Protein AF-A0A3C0AZZ7-F1 (afdb_monomer_lite)

Sequence (144 aa):
ERLFKKKNLNEVTKEEMESNIAALEKIYAQAKELERKNQLLRAKYDNDEKYARLHKRLMEKDPLTDSESKLFEALQGLKAAVDLQILQNSKMLENESFIERMIMRLVIDQFKNKQQIPLDAATSKRINGLIVKEYMNEFYGRVA

Foldseek 3Di:
DPDPPDPDPPPCPPVNVVVVVVVVVVVVVVVVVVVVVLVVLCVLVVNPVLLSVLLCVCCPPPHLDPDSVLSSQLSVQLVVVVVVVCVVPVCCLVPLVSLLVVSLVSSCCSNCVPSVRDDDPVNSNVSSVSSSVSSNCVVVVHDD

Radius of gyration: 22.13 Å; chains: 1; bounding box: 51×52×55 Å

pLDDT: mean 88.74, std 13.42, range [43.44, 97.81]

Structure (mmCIF, N/CA/C/O backbone):
data_AF-A0A3C0AZZ7-F1
#
_entry.id   AF-A0A3C0AZZ7-F1
#
loop_
_atom_site.group_PDB
_atom_site.id
_atom_site.type_symbol
_atom_site.label_atom_id
_atom_site.label_alt_id
_atom_site.label_comp_id
_atom_site.label_asym_id
_atom_site.label_entity_id
_atom_site.label_seq_id
_atom_site.pdbx_PDB_ins_code
_atom_site.Cartn_x
_atom_site.Cartn_y
_atom_site.Cartn_z
_atom_site.occupancy
_atom_site.B_iso_or_equiv
_atom_site.auth_seq_id
_atom_site.auth_comp_id
_atom_site.auth_asym_id
_atom_site.auth_atom_id
_atom_site.pdbx_PDB_model_num
ATOM 1 N N . GLU A 1 1 ? -13.104 42.281 29.692 1.00 43.69 1 GLU A N 1
ATOM 2 C CA . GLU A 1 1 ? -12.636 40.883 29.839 1.00 43.69 1 GLU A CA 1
ATOM 3 C C . GLU A 1 1 ? -13.656 40.032 30.611 1.00 43.69 1 GLU A C 1
ATOM 5 O O . GLU A 1 1 ? -13.556 39.874 31.820 1.00 43.69 1 GLU A O 1
ATOM 10 N N . ARG A 1 2 ? -14.704 39.534 29.934 1.00 47.62 2 ARG A N 1
ATOM 11 C CA . ARG A 1 2 ? -15.864 38.857 30.560 1.00 47.62 2 ARG A CA 1
ATOM 12 C C . ARG A 1 2 ? -16.269 37.562 29.833 1.00 47.62 2 ARG A C 1
ATOM 14 O O . ARG A 1 2 ? -17.449 37.305 29.647 1.00 47.62 2 ARG A O 1
ATOM 21 N N . LEU A 1 3 ? -15.297 36.753 29.403 1.00 43.44 3 LEU A N 1
ATOM 22 C CA . LEU A 1 3 ? -15.579 35.555 28.589 1.00 43.44 3 LEU A CA 1
ATOM 23 C C . LEU A 1 3 ? -14.955 34.233 29.072 1.00 43.44 3 LEU A C 1
ATOM 25 O O . LEU A 1 3 ? -15.226 33.210 28.463 1.00 43.44 3 LEU A O 1
ATOM 29 N N . PHE A 1 4 ? -14.204 34.197 30.184 1.00 49.47 4 PHE A N 1
ATOM 30 C CA . PHE A 1 4 ? -13.476 32.970 30.581 1.00 49.47 4 PHE A CA 1
ATOM 31 C C . PHE A 1 4 ? -13.538 32.571 32.069 1.00 49.47 4 PHE A C 1
ATOM 33 O O . PHE A 1 4 ? -12.717 31.789 32.533 1.00 49.47 4 PHE A O 1
ATOM 40 N N . LYS A 1 5 ? -14.522 33.040 32.847 1.00 48.12 5 LYS A N 1
ATOM 41 C CA . LYS A 1 5 ? -14.702 32.616 34.254 1.00 48.12 5 LYS A CA 1
ATOM 42 C C . LYS A 1 5 ? -16.148 32.213 34.545 1.00 48.12 5 LYS A C 1
ATOM 44 O O . LYS A 1 5 ? -16.862 32.999 35.154 1.00 48.12 5 LYS A O 1
ATOM 49 N N . LYS A 1 6 ? -16.584 31.034 34.079 1.00 47.78 6 LYS A N 1
ATOM 50 C CA . LYS A 1 6 ? -17.688 30.216 34.655 1.00 47.78 6 LYS A CA 1
ATOM 51 C C . LYS A 1 6 ? -18.094 29.065 33.719 1.00 47.78 6 LYS A C 1
ATOM 53 O O . LYS A 1 6 ? -19.203 29.016 33.209 1.00 47.78 6 LYS A O 1
ATOM 58 N N . LYS A 1 7 ? -17.204 28.099 33.523 1.00 47.00 7 LYS A N 1
ATOM 59 C CA . LYS A 1 7 ? -17.636 26.710 33.317 1.00 47.00 7 LYS A CA 1
ATOM 60 C C . LYS A 1 7 ? -16.837 25.857 34.287 1.00 47.00 7 LYS A C 1
ATOM 62 O O . LYS A 1 7 ? -15.830 25.258 33.938 1.00 47.00 7 LYS A O 1
ATOM 67 N N . ASN A 1 8 ? -17.238 25.946 35.556 1.00 47.16 8 ASN A N 1
ATOM 68 C CA . ASN A 1 8 ? -16.824 24.979 36.561 1.00 47.16 8 ASN A CA 1
ATOM 69 C C . ASN A 1 8 ? -17.356 23.617 36.110 1.00 47.16 8 ASN A C 1
ATOM 71 O O . ASN A 1 8 ? -18.502 23.525 35.681 1.00 47.16 8 ASN A O 1
ATOM 75 N N . LEU A 1 9 ? -16.535 22.584 36.248 1.00 50.22 9 LEU A N 1
ATOM 76 C CA . LEU A 1 9 ? -16.815 21.168 35.980 1.00 50.22 9 LEU A CA 1
ATOM 77 C C . LEU A 1 9 ? -17.977 20.569 36.820 1.00 50.22 9 LEU A C 1
ATOM 79 O O . LEU A 1 9 ? -18.071 19.357 36.949 1.00 50.22 9 LEU A O 1
ATOM 83 N N . ASN A 1 10 ? -18.855 21.400 37.395 1.00 50.34 10 ASN A N 1
ATOM 84 C CA . ASN A 1 10 ? -19.863 21.030 38.394 1.00 50.34 10 ASN A CA 1
ATOM 85 C C . ASN A 1 10 ? -21.313 21.068 37.883 1.00 50.34 10 ASN A C 1
ATOM 87 O O . ASN A 1 10 ? -22.225 20.823 38.663 1.00 50.34 10 ASN A O 1
ATOM 91 N N . GLU A 1 11 ? -21.547 21.367 36.607 1.00 54.75 11 GLU A N 1
ATOM 92 C CA . GLU A 1 11 ? -22.881 21.290 35.991 1.00 54.75 11 GLU A CA 1
ATOM 93 C C . GLU A 1 11 ? -22.800 20.420 34.738 1.00 54.75 11 GLU A C 1
ATOM 95 O O . GLU A 1 11 ? -22.996 20.886 33.623 1.00 54.75 11 GLU A O 1
ATOM 100 N N . VAL A 1 12 ? -22.416 19.159 34.929 1.00 57.06 12 VAL A N 1
ATOM 101 C CA . VAL A 1 12 ? -22.868 18.093 34.035 1.00 57.06 12 VAL A CA 1
ATOM 102 C C . VAL A 1 12 ? -24.069 17.500 34.752 1.00 57.06 12 VAL A C 1
ATOM 104 O O . VAL A 1 12 ? -23.905 16.940 35.841 1.00 57.06 12 VAL A O 1
ATOM 107 N N . THR A 1 13 ? -25.278 17.694 34.226 1.00 71.19 13 THR A N 1
ATOM 108 C CA . THR A 1 13 ? -26.465 17.089 34.849 1.00 71.19 13 THR A CA 1
ATOM 109 C C . THR A 1 13 ? -26.351 15.563 34.800 1.00 71.19 13 THR A C 1
ATOM 111 O O . THR A 1 13 ? -25.555 15.008 34.038 1.00 71.19 13 THR A O 1
ATOM 114 N N . LYS A 1 14 ? -27.124 14.843 35.618 1.00 71.62 14 LYS A N 1
ATOM 115 C CA . LYS A 1 14 ? -27.114 13.372 35.597 1.00 71.62 14 LYS A CA 1
ATOM 116 C C . LYS A 1 14 ? -27.410 12.840 34.186 1.00 71.62 14 LYS A C 1
ATOM 118 O O . LYS A 1 14 ? -26.764 11.902 33.736 1.00 71.62 14 LYS A O 1
ATOM 123 N N . GLU A 1 15 ? -28.307 13.509 33.473 1.00 77.44 15 GLU A N 1
ATOM 124 C CA . GLU A 1 15 ? -28.696 13.203 32.098 1.00 77.44 15 GLU A CA 1
ATOM 125 C C . GLU A 1 15 ? -27.557 13.486 31.103 1.00 77.44 15 GLU A C 1
ATOM 127 O O . GLU A 1 15 ? -27.302 12.684 30.205 1.00 77.44 15 GLU A O 1
ATOM 132 N N . GLU A 1 16 ? -26.823 14.593 31.268 1.00 75.19 16 GLU A N 1
ATOM 133 C CA . GLU A 1 16 ? -25.629 14.879 30.461 1.00 75.19 16 GLU A CA 1
ATOM 134 C C . GLU A 1 16 ? -24.495 13.884 30.749 1.00 75.19 16 GLU A C 1
ATOM 136 O O . GLU A 1 16 ? -23.777 13.490 29.832 1.00 75.19 16 GLU A O 1
ATOM 141 N N . MET A 1 17 ? -24.346 13.429 31.996 1.00 77.19 17 MET A N 1
ATOM 142 C CA . MET A 1 17 ? -23.366 12.410 32.382 1.00 77.19 17 MET A CA 1
ATOM 143 C C . MET A 1 17 ? -23.705 11.055 31.752 1.00 77.19 17 MET A C 1
ATOM 145 O O . MET A 1 17 ? -22.837 10.427 31.151 1.00 77.19 17 MET A O 1
ATOM 149 N N . GLU A 1 18 ? -24.966 10.626 31.835 1.00 83.06 18 GLU A N 1
ATOM 150 C CA . GLU A 1 18 ? -25.460 9.400 31.198 1.00 83.06 18 GLU A CA 1
ATOM 151 C C . GLU A 1 18 ? -25.298 9.458 29.668 1.00 83.06 18 GLU A C 1
ATOM 153 O O . GLU A 1 18 ? -24.807 8.506 29.058 1.00 83.06 18 GLU A O 1
ATOM 158 N N . SER A 1 19 ? -25.607 10.604 29.050 1.00 87.12 19 SER A N 1
ATOM 159 C CA . SER A 1 19 ? -25.390 10.848 27.617 1.00 87.12 19 SER A CA 1
ATOM 160 C C . SER A 1 19 ? -23.906 10.779 27.229 1.00 87.12 19 SER A C 1
ATOM 162 O O . SER A 1 19 ? -23.543 10.141 26.238 1.00 87.12 19 SER A O 1
ATOM 164 N N . ASN A 1 20 ? -23.023 11.374 28.036 1.00 87.69 20 ASN A N 1
ATOM 165 C CA . ASN A 1 20 ? -21.580 11.342 27.807 1.00 87.69 20 ASN A CA 1
ATOM 166 C C . ASN A 1 20 ? -21.007 9.927 27.945 1.00 87.69 20 ASN A C 1
ATOM 168 O O . ASN A 1 20 ? -20.183 9.531 27.123 1.00 87.69 20 ASN A O 1
ATOM 172 N N . ILE A 1 21 ? -21.453 9.148 28.936 1.00 87.94 21 ILE A N 1
ATOM 173 C CA . ILE A 1 21 ? -21.055 7.741 29.095 1.00 87.94 21 ILE A CA 1
ATOM 174 C C . ILE A 1 21 ? -21.472 6.939 27.858 1.00 87.94 21 ILE A C 1
ATOM 176 O O . ILE A 1 21 ? -20.628 6.274 27.260 1.00 87.94 21 ILE A O 1
ATOM 180 N N . ALA A 1 22 ? -22.720 7.076 27.401 1.00 92.00 22 ALA A N 1
ATOM 181 C CA . ALA A 1 22 ? -23.197 6.394 26.197 1.00 92.00 22 ALA A CA 1
ATOM 182 C C . ALA A 1 22 ? -22.410 6.805 24.934 1.00 92.00 22 ALA A C 1
ATOM 184 O O . ALA A 1 22 ? -22.085 5.970 24.084 1.00 92.00 22 ALA A O 1
ATOM 185 N N . ALA A 1 23 ? -22.058 8.089 24.803 1.00 92.06 23 ALA A N 1
ATOM 186 C CA . ALA A 1 23 ? -21.221 8.576 23.709 1.00 92.06 23 ALA A CA 1
ATOM 187 C C . ALA A 1 23 ? -19.802 7.984 23.762 1.00 92.06 23 ALA A C 1
ATOM 189 O O . ALA A 1 23 ? -19.275 7.556 22.731 1.00 92.06 23 ALA A O 1
ATOM 190 N N . LEU A 1 24 ? -19.196 7.912 24.951 1.00 92.75 24 LEU A N 1
ATOM 191 C CA . LEU A 1 24 ? -17.878 7.314 25.161 1.00 92.75 24 LEU A CA 1
ATOM 192 C C . LEU A 1 24 ? -17.879 5.810 24.872 1.00 92.75 24 LEU A C 1
ATOM 194 O O . LEU A 1 24 ? -16.975 5.333 24.189 1.00 92.75 24 LEU A O 1
ATOM 198 N N . GLU A 1 25 ? -18.897 5.071 25.314 1.00 94.56 25 GLU A N 1
ATOM 199 C CA . GLU A 1 25 ? -19.055 3.644 25.007 1.00 94.56 25 GLU A CA 1
ATOM 200 C C . GLU A 1 25 ? -19.161 3.402 23.500 1.00 94.56 25 GLU A C 1
ATOM 202 O O . GLU A 1 25 ? -18.515 2.498 22.961 1.00 94.56 25 GLU A O 1
ATOM 207 N N . LYS A 1 26 ? -19.909 4.254 22.788 1.00 95.50 26 LYS A N 1
ATOM 208 C CA . LYS A 1 26 ? -20.009 4.197 21.326 1.00 95.50 26 LYS A CA 1
ATOM 209 C C . LYS A 1 26 ? -18.662 4.463 20.651 1.00 95.50 26 LYS A C 1
ATOM 211 O O . LYS A 1 26 ? -18.284 3.708 19.755 1.00 95.50 26 LYS A O 1
ATOM 216 N N . ILE A 1 27 ? -17.931 5.497 21.075 1.00 93.88 27 ILE A N 1
ATOM 217 C CA . ILE A 1 27 ? -16.589 5.808 20.552 1.00 93.88 27 ILE A CA 1
ATOM 218 C C . ILE A 1 27 ? -15.633 4.642 20.824 1.00 93.88 27 ILE A C 1
ATOM 220 O O . ILE A 1 27 ? -14.898 4.227 19.929 1.00 93.88 27 ILE A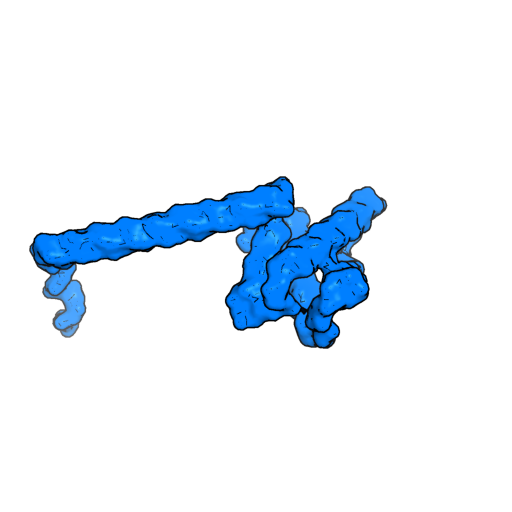 O 1
ATOM 224 N N . TYR A 1 28 ? -15.671 4.072 22.029 1.00 94.12 28 TYR A N 1
ATOM 225 C CA . TYR A 1 28 ? -14.845 2.930 22.406 1.00 94.12 28 TYR A CA 1
ATOM 226 C C . TYR A 1 28 ? -15.149 1.696 21.548 1.00 94.12 28 TYR A C 1
ATOM 228 O O . TYR A 1 28 ? -14.229 1.071 21.019 1.00 94.12 28 TYR A O 1
ATOM 236 N N . ALA A 1 29 ? -16.428 1.369 21.345 1.00 95.62 29 ALA A N 1
ATOM 237 C CA . ALA A 1 29 ? -16.839 0.263 20.483 1.00 95.62 29 ALA A CA 1
ATOM 238 C C . ALA A 1 29 ? -16.368 0.466 19.032 1.00 95.62 29 ALA A C 1
ATOM 240 O O . ALA A 1 29 ? -15.852 -0.466 18.412 1.00 95.62 29 ALA A O 1
ATOM 241 N N . GLN A 1 30 ? -16.478 1.692 18.509 1.00 95.06 30 GLN A N 1
ATOM 242 C CA . GLN A 1 30 ? -15.977 2.047 17.180 1.00 95.06 30 GLN A CA 1
ATOM 243 C C . GLN A 1 30 ? -14.453 1.916 17.084 1.00 95.06 30 GLN A C 1
ATOM 245 O O . GLN A 1 30 ? -13.953 1.344 16.117 1.00 95.06 30 GLN A O 1
ATOM 250 N N . ALA A 1 31 ? -13.716 2.397 18.087 1.00 94.19 31 ALA A N 1
ATOM 251 C CA . ALA A 1 31 ? -12.261 2.291 18.138 1.00 94.19 31 ALA A CA 1
ATOM 252 C C . ALA A 1 31 ? -11.804 0.826 18.206 1.00 94.19 31 ALA A C 1
ATOM 254 O O . ALA A 1 31 ? -10.890 0.430 17.486 1.00 94.19 31 ALA A O 1
ATOM 255 N N . LYS A 1 32 ? -12.482 -0.001 19.010 1.00 95.88 32 LYS A N 1
ATOM 256 C CA . LYS A 1 32 ? -12.203 -1.437 19.130 1.00 95.88 32 LYS A CA 1
ATOM 257 C C . LYS A 1 32 ? -12.447 -2.180 17.819 1.00 95.88 32 LYS A C 1
ATOM 259 O O . LYS A 1 32 ? -11.625 -3.003 17.421 1.00 95.88 32 LYS A O 1
ATOM 264 N N . GLU A 1 33 ? -13.547 -1.886 17.129 1.00 94.88 33 GLU A N 1
ATOM 265 C CA . GLU A 1 33 ? -13.833 -2.495 15.828 1.00 94.88 33 GLU A CA 1
ATOM 266 C C . GLU A 1 33 ? -12.851 -2.024 14.748 1.00 94.88 33 GLU A C 1
ATOM 268 O O . GLU A 1 33 ? -12.411 -2.821 13.918 1.00 94.88 33 GLU A O 1
ATOM 273 N N . LEU A 1 34 ? -12.459 -0.748 14.772 1.00 91.88 34 LEU A N 1
ATOM 274 C CA . LEU A 1 34 ? -11.431 -0.221 13.879 1.00 91.88 34 LEU A CA 1
ATOM 275 C C . LEU A 1 34 ? -10.086 -0.918 14.109 1.00 91.88 34 LEU A C 1
ATOM 277 O O . LEU A 1 34 ? -9.446 -1.343 13.150 1.00 91.88 34 LEU A O 1
ATOM 281 N N . GLU A 1 35 ? -9.681 -1.091 15.365 1.00 91.44 35 GLU A N 1
ATOM 282 C CA . GLU A 1 35 ? -8.447 -1.791 15.711 1.00 91.44 35 GLU A CA 1
ATOM 283 C C . GLU A 1 35 ? -8.487 -3.260 15.278 1.00 91.44 35 GLU A C 1
ATOM 285 O O . GLU A 1 35 ? -7.546 -3.748 14.655 1.00 91.44 35 GLU A O 1
ATOM 290 N N . ARG A 1 36 ? -9.618 -3.946 15.476 1.00 94.38 36 ARG A N 1
ATOM 291 C CA . ARG A 1 36 ? -9.813 -5.314 14.977 1.00 94.38 36 ARG A CA 1
ATOM 292 C C . ARG A 1 36 ? -9.632 -5.396 13.457 1.00 94.38 36 ARG A C 1
ATOM 294 O O . ARG A 1 36 ? -8.938 -6.285 12.965 1.00 94.38 36 ARG A O 1
ATOM 301 N N . LYS A 1 37 ? -10.219 -4.464 12.698 1.00 91.94 37 LYS A N 1
ATOM 302 C CA . LYS A 1 37 ? -10.044 -4.389 11.234 1.00 91.94 37 LYS A CA 1
ATOM 303 C C . LYS A 1 37 ? -8.589 -4.119 10.849 1.00 91.94 37 LYS A C 1
ATOM 305 O O . LYS A 1 37 ? -8.086 -4.728 9.907 1.00 91.94 37 LYS A O 1
ATOM 310 N N . ASN A 1 38 ? -7.901 -3.250 11.589 1.00 90.19 38 ASN A N 1
ATOM 311 C CA . ASN A 1 38 ? -6.486 -2.960 11.371 1.00 90.19 38 ASN A CA 1
ATOM 312 C C . ASN A 1 38 ? -5.615 -4.203 11.581 1.00 90.19 38 ASN A C 1
ATOM 314 O O . ASN A 1 38 ? -4.743 -4.470 10.757 1.00 90.19 38 ASN A O 1
ATOM 318 N N . GLN A 1 39 ? -5.873 -4.970 12.642 1.00 92.38 39 GLN A N 1
ATOM 319 C CA . GLN A 1 39 ? -5.160 -6.212 12.945 1.00 92.38 39 GLN A CA 1
ATOM 320 C C . GLN A 1 39 ? -5.374 -7.265 11.861 1.00 92.38 39 GLN A C 1
ATOM 322 O O . GLN A 1 39 ? -4.408 -7.863 11.395 1.00 92.38 39 GLN A O 1
ATOM 327 N N . LEU A 1 40 ? -6.613 -7.435 11.388 1.00 93.31 40 LEU A N 1
ATOM 328 C CA . LEU A 1 40 ? -6.900 -8.340 10.274 1.00 93.31 40 LEU A CA 1
ATOM 329 C C . LEU A 1 40 ? -6.166 -7.930 8.995 1.00 93.31 40 LEU A C 1
ATOM 331 O O . LEU A 1 40 ? -5.607 -8.783 8.314 1.00 93.31 40 LEU A O 1
ATOM 335 N N . LEU A 1 41 ? -6.135 -6.634 8.672 1.00 92.50 41 LEU A N 1
ATOM 336 C CA . LEU A 1 41 ? -5.427 -6.156 7.486 1.00 92.50 41 LEU A CA 1
ATOM 337 C C . LEU A 1 41 ? -3.910 -6.343 7.604 1.00 92.50 41 LEU A C 1
ATOM 339 O O . LEU A 1 41 ? -3.282 -6.752 6.636 1.00 92.50 41 LEU A O 1
ATOM 343 N N . ARG A 1 42 ? -3.318 -6.087 8.777 1.00 92.38 42 ARG A N 1
ATOM 344 C CA . ARG A 1 42 ? -1.894 -6.374 9.027 1.00 92.38 42 ARG A CA 1
ATOM 345 C C . ARG A 1 42 ? -1.590 -7.859 8.867 1.00 92.38 42 ARG A C 1
ATOM 347 O O . ARG A 1 42 ? -0.624 -8.204 8.195 1.00 92.38 42 ARG A O 1
ATOM 354 N N . ALA A 1 43 ? -2.442 -8.725 9.415 1.00 93.88 43 ALA A N 1
ATOM 355 C CA . ALA A 1 43 ? -2.292 -10.169 9.288 1.00 93.88 43 ALA A CA 1
ATOM 356 C C . ALA A 1 43 ? -2.354 -10.640 7.822 1.00 93.88 43 ALA A C 1
ATOM 358 O O . ALA A 1 43 ? -1.610 -11.542 7.458 1.00 93.88 43 ALA A O 1
ATOM 359 N N . LYS A 1 44 ? -3.162 -10.000 6.957 1.00 93.12 44 LYS A N 1
ATOM 360 C CA . LYS A 1 44 ? -3.180 -10.290 5.504 1.00 93.12 44 LYS A CA 1
ATOM 361 C C . LYS A 1 44 ? -1.835 -10.020 4.810 1.00 93.12 44 LYS A C 1
ATOM 363 O O . LYS A 1 44 ? -1.585 -10.570 3.743 1.00 93.12 44 LYS A O 1
ATOM 368 N N . TYR A 1 45 ? -1.004 -9.149 5.377 1.00 94.25 45 TYR A N 1
ATOM 369 C CA . TYR A 1 45 ? 0.307 -8.774 4.846 1.00 94.25 45 TYR A CA 1
ATOM 370 C C . TYR A 1 45 ? 1.459 -9.349 5.680 1.00 94.25 45 TYR A C 1
ATOM 372 O O . TYR A 1 45 ? 2.527 -8.751 5.725 1.00 94.25 45 TYR A O 1
ATOM 380 N N . ASP A 1 46 ? 1.248 -10.467 6.384 1.00 92.94 46 ASP A N 1
ATOM 381 C CA . ASP A 1 46 ? 2.264 -11.107 7.235 1.00 92.94 46 ASP A CA 1
ATOM 382 C C . ASP A 1 46 ? 2.885 -10.152 8.275 1.00 92.94 46 ASP A C 1
ATOM 384 O O . ASP A 1 46 ? 4.045 -10.276 8.661 1.00 92.94 46 ASP A O 1
ATOM 388 N N . ASN A 1 47 ? 2.082 -9.197 8.759 1.00 91.50 47 ASN A N 1
ATOM 389 C CA . ASN 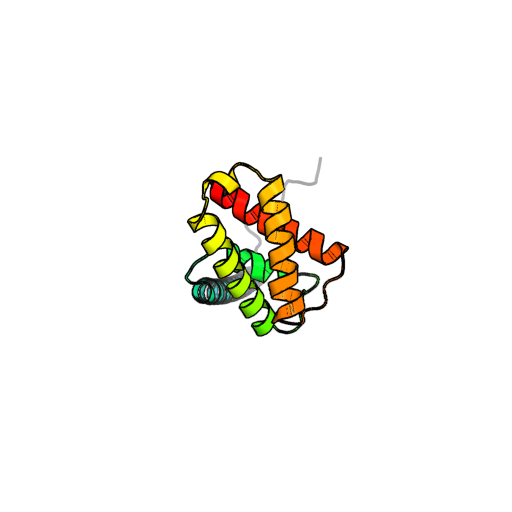A 1 47 ? 2.472 -8.104 9.658 1.00 91.50 47 ASN A CA 1
ATOM 390 C C . ASN A 1 47 ? 3.418 -7.050 9.051 1.00 91.50 47 ASN A C 1
ATOM 392 O O . ASN A 1 47 ? 3.976 -6.237 9.788 1.00 91.50 47 ASN A O 1
ATOM 396 N N . ASP A 1 48 ? 3.540 -6.983 7.723 1.00 91.69 48 ASP A N 1
ATOM 397 C CA . ASP A 1 48 ? 4.181 -5.866 7.026 1.00 91.69 48 ASP A CA 1
ATOM 398 C C . ASP A 1 48 ? 3.287 -4.613 7.120 1.00 91.69 48 ASP A C 1
ATOM 400 O O . ASP A 1 48 ? 2.330 -4.405 6.361 1.00 91.69 48 ASP A O 1
ATOM 404 N N . GLU A 1 49 ? 3.578 -3.767 8.111 1.00 91.25 49 GLU A N 1
ATOM 405 C CA . GLU A 1 49 ? 2.784 -2.570 8.387 1.00 91.25 49 GLU A CA 1
ATOM 406 C C . GLU A 1 49 ? 2.793 -1.567 7.232 1.00 91.25 49 GLU A C 1
ATOM 408 O O . GLU A 1 49 ? 1.796 -0.868 7.027 1.00 91.25 49 GLU A O 1
ATOM 413 N N . LYS A 1 50 ? 3.886 -1.509 6.462 1.00 93.06 50 LYS A N 1
ATOM 414 C CA . LYS A 1 50 ? 4.009 -0.648 5.282 1.00 93.06 50 LYS A CA 1
ATOM 415 C C . LYS A 1 50 ? 2.944 -1.014 4.252 1.00 93.06 50 LYS A C 1
ATOM 417 O O . LYS A 1 50 ? 2.216 -0.139 3.782 1.00 93.06 50 LYS A O 1
ATOM 422 N N . TYR A 1 51 ? 2.783 -2.299 3.949 1.00 94.94 51 TYR A N 1
ATOM 423 C CA . TYR A 1 51 ? 1.777 -2.739 2.982 1.00 94.94 51 TYR A CA 1
ATOM 424 C C . TYR A 1 51 ? 0.344 -2.583 3.495 1.00 94.94 51 TYR A C 1
ATOM 426 O O . TYR A 1 51 ? -0.540 -2.197 2.726 1.00 94.94 51 TYR A O 1
ATOM 434 N N . ALA A 1 52 ? 0.116 -2.755 4.799 1.00 94.25 52 ALA A N 1
ATOM 435 C CA . ALA A 1 52 ? -1.173 -2.431 5.405 1.00 94.25 52 ALA A CA 1
ATOM 436 C C . ALA A 1 52 ? -1.508 -0.926 5.298 1.00 94.25 52 ALA A C 1
ATOM 438 O O . ALA A 1 52 ? -2.655 -0.573 5.008 1.00 94.25 52 ALA A O 1
ATOM 439 N N . ARG A 1 53 ? -0.526 -0.028 5.490 1.00 93.31 53 ARG A N 1
ATOM 440 C CA . ARG A 1 53 ? -0.697 1.426 5.291 1.00 93.31 53 ARG A CA 1
ATOM 441 C C . ARG A 1 53 ? -0.980 1.768 3.831 1.00 93.31 53 ARG A C 1
ATOM 443 O O . ARG A 1 53 ? -1.942 2.489 3.564 1.00 93.31 53 ARG A O 1
ATOM 450 N N . LEU A 1 54 ? -0.198 1.223 2.897 1.00 95.19 54 LEU A N 1
ATOM 451 C CA . LEU A 1 54 ? -0.402 1.421 1.458 1.00 95.19 54 LEU A CA 1
ATOM 452 C C . LEU A 1 54 ? -1.800 0.985 1.029 1.00 95.19 54 LEU A C 1
ATOM 454 O O . LEU A 1 54 ? -2.489 1.738 0.346 1.00 95.19 54 LEU A O 1
ATOM 458 N N . HIS A 1 55 ? -2.246 -0.186 1.484 1.00 95.62 55 HIS A N 1
ATOM 459 C CA . HIS A 1 55 ? -3.581 -0.689 1.190 1.00 95.62 55 HIS A CA 1
ATOM 460 C C . HIS A 1 55 ? -4.661 0.304 1.627 1.00 95.62 55 HIS A C 1
ATOM 462 O O . HIS A 1 55 ? -5.486 0.709 0.810 1.00 95.62 55 HIS A O 1
ATOM 468 N N . LYS A 1 56 ? -4.640 0.747 2.893 1.00 94.00 56 LYS A N 1
ATOM 469 C CA . LYS A 1 56 ? -5.615 1.734 3.388 1.00 94.00 56 LYS A CA 1
ATOM 470 C C . LYS A 1 56 ? -5.567 3.011 2.564 1.00 94.00 56 LYS A C 1
ATOM 472 O O . LYS A 1 56 ? -6.597 3.486 2.096 1.00 94.00 56 LYS A O 1
ATOM 477 N N . ARG A 1 57 ? -4.362 3.528 2.316 1.00 93.19 57 ARG A N 1
ATOM 478 C CA . ARG A 1 57 ? -4.169 4.788 1.599 1.00 93.19 57 ARG A CA 1
ATOM 479 C C . ARG A 1 57 ? -4.722 4.753 0.175 1.00 93.19 57 ARG A C 1
ATOM 481 O O . ARG A 1 57 ? -5.221 5.769 -0.306 1.00 93.19 57 ARG A O 1
ATOM 488 N N . LEU A 1 58 ? -4.640 3.602 -0.487 1.00 94.19 58 LEU A N 1
ATOM 489 C CA . LEU A 1 58 ? -5.167 3.392 -1.835 1.00 94.19 58 LEU A CA 1
ATOM 490 C C . LEU A 1 58 ? -6.682 3.119 -1.868 1.00 94.19 58 LEU A C 1
ATOM 492 O O . LEU A 1 58 ? -7.237 3.090 -2.960 1.00 94.19 58 LEU A O 1
ATOM 496 N N . MET A 1 59 ? -7.346 2.987 -0.713 1.00 93.19 59 MET A N 1
ATOM 497 C CA . MET A 1 59 ? -8.798 2.774 -0.581 1.00 93.19 59 MET A CA 1
ATOM 498 C C . MET A 1 59 ? -9.553 3.946 0.082 1.00 93.19 59 MET A C 1
ATOM 500 O O . MET A 1 59 ? -10.773 3.901 0.179 1.00 93.19 59 MET A O 1
ATOM 504 N N . GLU A 1 60 ? -8.867 4.987 0.570 1.00 88.69 60 GLU A N 1
ATOM 505 C CA . GLU A 1 60 ? -9.459 6.008 1.460 1.00 88.69 60 GLU A CA 1
ATOM 506 C C . GLU A 1 60 ? -10.404 7.027 0.791 1.00 88.69 60 GLU A C 1
ATOM 508 O O . GLU A 1 60 ? -11.590 7.062 1.102 1.00 88.69 60 GLU A O 1
ATOM 513 N N . LYS A 1 61 ? -9.876 7.947 -0.031 1.00 81.12 61 LYS A N 1
ATOM 514 C CA . LYS A 1 61 ? -10.633 9.119 -0.539 1.00 81.12 61 LYS A CA 1
ATOM 515 C C . LYS A 1 61 ? -11.000 9.027 -2.017 1.00 81.12 61 LYS A C 1
ATOM 517 O O . LYS A 1 61 ? -11.923 9.699 -2.455 1.00 81.12 61 LYS A O 1
ATOM 522 N N . ASP A 1 62 ? -10.242 8.231 -2.752 1.00 83.44 62 ASP A N 1
ATOM 523 C CA . ASP A 1 62 ? -10.390 7.966 -4.178 1.00 83.44 62 ASP A CA 1
ATOM 524 C C . ASP A 1 62 ? -9.798 6.569 -4.406 1.00 83.44 62 ASP A C 1
ATOM 526 O O . ASP A 1 62 ? -8.573 6.444 -4.581 1.00 83.44 62 ASP A O 1
ATOM 530 N N . PRO A 1 63 ? -10.614 5.516 -4.193 1.00 88.75 63 PRO A N 1
ATOM 531 C CA . PRO A 1 63 ? -10.150 4.145 -4.254 1.00 88.75 63 PRO A CA 1
ATOM 532 C C . PRO A 1 63 ? -9.549 3.848 -5.619 1.00 88.75 63 PRO A C 1
ATOM 534 O O . PRO A 1 63 ? -10.142 4.123 -6.656 1.00 88.75 63 PRO A O 1
ATOM 537 N N . LEU A 1 64 ? -8.368 3.242 -5.617 1.00 90.75 64 LEU A N 1
ATOM 538 C CA . LEU A 1 64 ? -7.693 2.874 -6.855 1.00 90.75 64 LEU A CA 1
ATOM 539 C C . LEU A 1 64 ? -8.479 1.823 -7.663 1.00 90.75 64 LEU A C 1
ATOM 541 O O . LEU A 1 64 ? -8.319 1.696 -8.874 1.00 90.75 64 LEU A O 1
ATOM 545 N N . THR A 1 65 ? -9.284 1.024 -6.972 1.00 91.81 65 THR A N 1
ATOM 546 C CA . THR A 1 65 ? -10.125 -0.030 -7.530 1.00 91.81 65 THR A CA 1
ATOM 547 C C . THR A 1 65 ? -11.267 -0.299 -6.558 1.00 91.81 65 THR A C 1
ATOM 549 O O . THR A 1 65 ? -11.073 -0.246 -5.345 1.00 91.81 65 THR A O 1
ATOM 552 N N . ASP A 1 66 ? -12.434 -0.665 -7.080 1.00 90.06 66 ASP A N 1
ATOM 553 C CA . ASP A 1 66 ? -13.575 -1.093 -6.259 1.00 90.06 66 ASP A CA 1
ATOM 554 C C . ASP A 1 66 ? -13.376 -2.500 -5.664 1.00 90.06 66 ASP A C 1
ATOM 556 O O . ASP A 1 66 ? -14.132 -2.946 -4.803 1.00 90.06 66 ASP A O 1
ATOM 560 N N . SER A 1 67 ? -12.354 -3.231 -6.126 1.00 93.38 67 SER A N 1
ATOM 561 C CA . SER A 1 67 ? -12.047 -4.589 -5.673 1.00 93.38 67 SER A CA 1
ATOM 562 C C . SER A 1 67 ? -10.863 -4.613 -4.707 1.00 93.38 67 SER A C 1
ATOM 564 O O . SER A 1 67 ? -9.704 -4.533 -5.127 1.00 93.38 67 SER A O 1
ATOM 566 N N . GLU A 1 68 ? -11.159 -4.826 -3.420 1.00 91.69 68 GLU A N 1
ATOM 567 C CA . GLU A 1 68 ? -10.151 -5.019 -2.364 1.00 91.69 68 GLU A CA 1
ATOM 568 C C . GLU A 1 68 ? -9.218 -6.199 -2.685 1.00 91.69 68 GLU A C 1
ATOM 570 O O . GLU A 1 68 ? -8.005 -6.100 -2.510 1.00 91.69 68 GLU A O 1
ATOM 575 N N . SER A 1 69 ? -9.762 -7.298 -3.220 1.00 93.44 69 SER A N 1
ATOM 576 C CA . SER A 1 69 ? -8.976 -8.469 -3.624 1.00 93.44 69 SER A CA 1
ATOM 577 C C . SER A 1 69 ? -7.976 -8.139 -4.732 1.00 93.44 69 SER A C 1
ATOM 579 O O . SER A 1 69 ? -6.812 -8.504 -4.617 1.00 93.44 69 SER A O 1
ATOM 581 N N . LYS A 1 70 ? -8.376 -7.395 -5.775 1.00 95.44 70 LYS A N 1
ATOM 582 C CA . LYS A 1 70 ? -7.439 -6.988 -6.838 1.00 95.44 70 LYS A CA 1
ATOM 583 C C . LYS A 1 70 ? -6.331 -6.082 -6.315 1.00 95.44 70 LYS A C 1
ATOM 585 O O . LYS A 1 70 ? -5.179 -6.231 -6.718 1.00 95.44 70 LYS A O 1
ATOM 590 N N . LEU A 1 71 ? -6.668 -5.148 -5.423 1.00 96.12 71 LEU A N 1
ATOM 591 C CA . LEU A 1 71 ? -5.666 -4.295 -4.789 1.00 96.12 71 LEU A CA 1
ATOM 592 C C . LEU A 1 71 ? -4.690 -5.124 -3.952 1.00 96.12 71 LEU A C 1
ATOM 594 O O . LEU A 1 71 ? -3.482 -4.897 -4.006 1.00 96.12 71 LEU A O 1
ATOM 598 N N . PHE A 1 72 ? -5.213 -6.087 -3.194 1.00 96.00 72 PHE A N 1
ATOM 599 C CA . PHE A 1 72 ? -4.408 -6.992 -2.389 1.00 96.00 72 PHE A CA 1
ATOM 600 C C . PHE A 1 72 ? -3.408 -7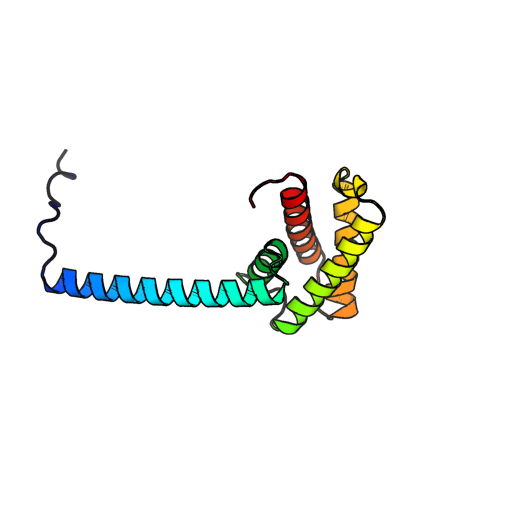.774 -3.247 1.00 96.00 72 PHE A C 1
ATOM 602 O O . PHE A 1 72 ? -2.210 -7.700 -2.979 1.00 96.00 72 PHE A O 1
ATOM 609 N N . GLU A 1 73 ? -3.875 -8.430 -4.311 1.00 97.12 73 GLU A N 1
ATOM 610 C CA . GLU A 1 73 ? -3.027 -9.189 -5.238 1.00 97.12 73 GLU A CA 1
ATOM 611 C C . GLU A 1 73 ? -1.979 -8.301 -5.928 1.00 97.12 73 GLU A C 1
ATOM 613 O O . GLU A 1 73 ? -0.813 -8.682 -6.041 1.00 97.12 73 GLU A O 1
ATOM 618 N N . ALA A 1 74 ? -2.350 -7.082 -6.342 1.00 97.44 74 ALA A N 1
ATOM 619 C CA . ALA A 1 74 ? -1.408 -6.129 -6.938 1.00 97.44 74 ALA A CA 1
ATOM 620 C C . ALA A 1 74 ? -0.295 -5.741 -5.954 1.00 97.44 74 ALA A C 1
ATOM 622 O O . ALA A 1 74 ? 0.884 -5.712 -6.312 1.00 97.44 74 ALA A O 1
ATOM 623 N N . LEU A 1 75 ? -0.664 -5.449 -4.704 1.00 97.31 75 LEU A N 1
ATOM 624 C CA . LEU A 1 75 ? 0.277 -5.072 -3.654 1.00 97.31 75 LEU A CA 1
ATOM 625 C C . LEU A 1 75 ? 1.179 -6.242 -3.241 1.00 97.31 75 LEU A C 1
ATOM 627 O O . LEU A 1 75 ? 2.379 -6.033 -3.082 1.00 97.31 75 LEU A O 1
ATOM 631 N N . GLN A 1 76 ? 0.644 -7.460 -3.129 1.00 96.88 76 GLN A N 1
ATOM 632 C CA . GLN A 1 76 ? 1.434 -8.667 -2.854 1.00 96.88 76 GLN A CA 1
ATOM 633 C C . GLN A 1 76 ? 2.420 -8.971 -3.987 1.00 96.88 76 GLN A C 1
ATOM 635 O O . GLN A 1 76 ? 3.611 -9.177 -3.749 1.00 96.88 76 GLN A O 1
ATOM 640 N N . GLY A 1 77 ? 1.962 -8.911 -5.239 1.00 97.25 77 GLY A N 1
ATOM 641 C CA . GLY A 1 77 ? 2.827 -9.097 -6.402 1.00 97.25 77 GLY A CA 1
ATOM 642 C C . GLY A 1 77 ? 3.929 -8.039 -6.494 1.00 97.25 77 GLY A C 1
ATOM 643 O O . GLY A 1 77 ? 5.071 -8.352 -6.840 1.00 97.25 77 GLY A O 1
ATOM 644 N N . LEU A 1 78 ? 3.614 -6.788 -6.145 1.00 97.38 78 LEU A N 1
ATOM 645 C CA . LEU A 1 78 ? 4.598 -5.716 -6.035 1.00 97.38 78 LEU A CA 1
ATOM 646 C C . LEU A 1 78 ? 5.610 -5.992 -4.918 1.00 97.38 78 LEU A C 1
ATOM 648 O O . LEU A 1 78 ? 6.804 -5.845 -5.166 1.00 97.38 78 LEU A O 1
ATOM 652 N N . LYS A 1 79 ? 5.155 -6.407 -3.729 1.00 96.06 79 LYS A N 1
ATOM 653 C CA . LYS A 1 79 ? 6.021 -6.765 -2.596 1.00 96.06 79 LYS A CA 1
ATOM 654 C C . LYS A 1 79 ? 7.045 -7.810 -2.995 1.00 96.06 79 LYS A C 1
ATOM 656 O O . LYS A 1 79 ? 8.241 -7.549 -2.921 1.00 96.06 79 LYS A O 1
ATOM 661 N N . ALA A 1 80 ? 6.577 -8.943 -3.510 1.00 96.31 80 ALA A N 1
ATOM 662 C CA . ALA A 1 80 ? 7.448 -10.029 -3.938 1.00 96.31 80 ALA A CA 1
ATOM 663 C C . ALA A 1 80 ? 8.475 -9.568 -4.989 1.00 96.31 80 ALA A C 1
ATOM 665 O O . ALA A 1 80 ? 9.646 -9.941 -4.928 1.00 96.31 80 ALA A O 1
ATOM 666 N N . ALA A 1 81 ? 8.055 -8.725 -5.938 1.00 97.06 81 ALA A N 1
ATOM 667 C CA . ALA A 1 81 ? 8.945 -8.208 -6.969 1.00 97.06 81 ALA A CA 1
ATOM 668 C C . ALA A 1 81 ? 10.006 -7.246 -6.412 1.00 97.06 81 ALA A C 1
ATOM 670 O O . ALA A 1 81 ? 11.169 -7.351 -6.794 1.00 97.06 81 ALA A O 1
ATOM 671 N N . VAL A 1 82 ? 9.634 -6.320 -5.523 1.00 95.06 82 VAL A N 1
ATOM 672 C CA . VAL A 1 82 ? 10.587 -5.378 -4.917 1.00 95.06 82 VAL A CA 1
ATOM 673 C C . VAL A 1 82 ? 11.544 -6.105 -3.973 1.00 95.06 82 VAL A C 1
ATOM 675 O O . VAL A 1 82 ? 12.749 -5.879 -4.056 1.00 95.06 82 VAL A O 1
ATOM 678 N N . ASP A 1 83 ? 11.039 -7.016 -3.141 1.00 93.31 83 ASP A N 1
ATOM 679 C CA . ASP A 1 83 ? 11.848 -7.796 -2.201 1.00 93.31 83 ASP A CA 1
ATOM 680 C C . ASP A 1 83 ? 12.909 -8.622 -2.951 1.00 93.31 83 ASP A C 1
ATOM 682 O O . ASP A 1 83 ? 14.069 -8.664 -2.540 1.00 93.31 83 ASP A O 1
ATOM 686 N N . LEU A 1 84 ? 12.562 -9.188 -4.115 1.00 95.88 84 LEU A N 1
ATOM 687 C CA . LEU A 1 84 ? 13.523 -9.866 -4.989 1.00 95.88 84 LEU A CA 1
ATOM 688 C C . LEU A 1 84 ? 14.621 -8.921 -5.508 1.00 95.88 84 LEU A C 1
ATOM 690 O O . LEU A 1 84 ? 15.789 -9.305 -5.544 1.00 95.88 84 LEU A O 1
ATOM 694 N N . GLN A 1 85 ? 14.273 -7.693 -5.905 1.00 94.62 85 GLN A N 1
ATOM 695 C CA . GLN A 1 85 ? 15.259 -6.703 -6.361 1.00 94.62 85 GLN A CA 1
ATOM 696 C C . GLN A 1 85 ? 16.192 -6.268 -5.218 1.00 94.62 85 GLN A C 1
ATOM 698 O O . GLN A 1 85 ? 17.403 -6.174 -5.415 1.00 94.62 85 GLN A O 1
ATOM 703 N N . ILE A 1 86 ? 15.652 -6.068 -4.008 1.00 92.19 86 ILE A N 1
ATOM 704 C CA . ILE A 1 86 ? 16.441 -5.736 -2.809 1.00 92.19 86 ILE A CA 1
ATOM 705 C C . ILE A 1 86 ? 17.387 -6.885 -2.455 1.00 92.19 86 ILE A C 1
ATOM 707 O O . ILE A 1 86 ? 18.556 -6.639 -2.163 1.00 92.19 86 ILE A O 1
ATOM 711 N N . LEU A 1 87 ? 16.913 -8.132 -2.523 1.00 94.00 87 LEU A N 1
ATOM 712 C CA . LEU A 1 87 ? 17.738 -9.312 -2.265 1.00 94.00 87 LEU A CA 1
ATOM 713 C C . LEU A 1 87 ? 18.921 -9.409 -3.241 1.00 94.00 87 LEU A C 1
ATOM 715 O O . LEU A 1 87 ? 20.016 -9.799 -2.844 1.00 94.00 87 LEU A O 1
ATOM 719 N N . GLN A 1 88 ? 18.710 -9.040 -4.508 1.00 94.50 88 GLN A N 1
ATOM 720 C CA . GLN A 1 88 ? 19.757 -9.039 -5.533 1.00 94.50 88 GLN A CA 1
ATOM 721 C C . GLN A 1 88 ? 20.777 -7.909 -5.341 1.00 94.50 88 GLN A C 1
ATOM 723 O O . GLN A 1 88 ? 21.965 -8.113 -5.594 1.00 94.50 88 GLN A O 1
ATOM 728 N N . ASN A 1 89 ? 20.340 -6.721 -4.914 1.00 93.38 89 ASN A N 1
ATOM 729 C CA . ASN A 1 89 ? 21.230 -5.590 -4.660 1.00 93.38 89 ASN A CA 1
ATOM 730 C C . ASN A 1 89 ? 20.653 -4.629 -3.613 1.00 93.38 89 ASN A C 1
ATOM 732 O O . ASN A 1 89 ? 19.998 -3.646 -3.951 1.00 93.38 89 ASN A O 1
ATOM 736 N N . SER A 1 90 ? 20.978 -4.845 -2.341 1.00 90.88 90 SER A N 1
ATOM 737 C CA . SER A 1 90 ? 20.473 -4.011 -1.244 1.00 90.88 90 SER A CA 1
ATOM 738 C C . SER A 1 90 ? 20.931 -2.549 -1.316 1.00 90.88 90 SER A C 1
ATOM 740 O O . SER A 1 90 ? 20.181 -1.654 -0.926 1.00 90.88 90 SER A O 1
ATOM 742 N N . LYS A 1 91 ? 22.115 -2.276 -1.888 1.00 93.12 91 LYS A N 1
ATOM 743 C CA . LYS A 1 91 ? 22.656 -0.912 -2.044 1.00 93.12 91 LYS A CA 1
ATOM 744 C C . LYS A 1 91 ? 21.823 -0.036 -2.974 1.00 93.12 91 LYS A C 1
ATOM 746 O O . LYS A 1 91 ? 21.984 1.179 -2.978 1.00 93.12 91 LYS A O 1
ATOM 751 N N . MET A 1 92 ? 20.919 -0.614 -3.766 1.00 91.94 92 MET A N 1
ATOM 752 C CA . MET A 1 92 ? 20.064 0.175 -4.652 1.00 91.94 92 MET A CA 1
ATOM 753 C C . MET A 1 92 ? 19.155 1.154 -3.884 1.00 91.94 92 MET A C 1
ATOM 755 O O . MET A 1 92 ? 18.782 2.180 -4.446 1.00 91.94 92 MET A O 1
ATOM 759 N N . LEU A 1 93 ? 18.848 0.873 -2.608 1.00 91.56 93 LEU A N 1
ATOM 760 C CA . LEU A 1 93 ? 18.079 1.761 -1.724 1.00 91.56 93 LEU A CA 1
ATOM 761 C C . LEU A 1 93 ? 18.812 3.077 -1.411 1.00 91.56 93 LEU A C 1
ATOM 763 O O . LEU A 1 93 ? 18.176 4.065 -1.064 1.00 91.56 93 LEU A O 1
ATOM 767 N N . GLU A 1 94 ? 20.133 3.131 -1.602 1.00 93.75 94 GLU A N 1
ATOM 768 C CA . GLU A 1 94 ? 20.923 4.362 -1.462 1.00 93.75 94 GLU A CA 1
ATOM 769 C C . GLU A 1 94 ? 20.712 5.327 -2.645 1.00 93.75 94 GLU A C 1
ATOM 771 O O . GLU A 1 94 ? 21.059 6.504 -2.559 1.00 93.75 94 GLU A O 1
ATOM 776 N N . ASN A 1 95 ? 20.124 4.852 -3.751 1.00 94.38 95 ASN A N 1
ATOM 777 C CA . ASN A 1 95 ? 19.827 5.652 -4.935 1.00 94.38 95 ASN A CA 1
ATOM 778 C C . ASN A 1 95 ? 18.314 5.774 -5.151 1.00 94.38 95 ASN A C 1
ATOM 780 O O . ASN A 1 95 ? 17.696 5.003 -5.891 1.00 94.38 95 ASN A O 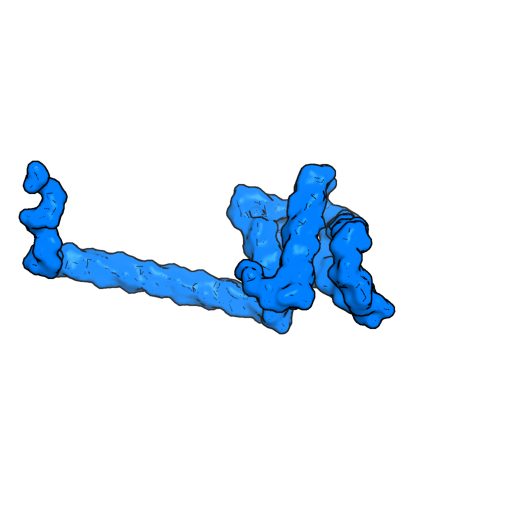1
ATOM 784 N N . GLU A 1 96 ? 17.727 6.810 -4.556 1.00 92.75 96 GLU A N 1
ATOM 785 C CA . GLU A 1 96 ? 16.289 7.088 -4.633 1.00 92.75 96 GLU A CA 1
ATOM 786 C C . GLU A 1 96 ? 15.776 7.177 -6.079 1.00 92.75 96 GLU A C 1
ATOM 788 O O . GLU A 1 96 ? 14.748 6.594 -6.412 1.00 92.75 96 GLU A O 1
ATOM 793 N N . SER A 1 97 ? 16.536 7.808 -6.982 1.00 94.56 97 SER A N 1
ATOM 794 C CA . SER A 1 97 ? 16.140 7.950 -8.393 1.00 94.56 97 SER A CA 1
ATOM 795 C C . SER A 1 97 ? 16.077 6.616 -9.149 1.00 94.56 97 SER A C 1
ATOM 797 O O . SER A 1 97 ? 15.379 6.493 -10.163 1.00 94.56 97 SER A O 1
ATOM 799 N N . PHE A 1 98 ? 16.847 5.622 -8.699 1.00 94.38 98 PHE A N 1
ATOM 800 C CA . PHE A 1 98 ? 16.814 4.272 -9.245 1.00 94.38 98 PHE A CA 1
ATOM 801 C C . PHE A 1 98 ? 15.593 3.519 -8.716 1.00 94.38 98 PHE A C 1
ATOM 803 O O . PHE A 1 98 ? 14.833 2.968 -9.516 1.00 94.38 98 PHE A O 1
ATOM 810 N N . ILE A 1 99 ? 15.373 3.558 -7.397 1.00 94.50 99 ILE A N 1
ATOM 811 C CA . ILE A 1 99 ? 14.200 2.968 -6.740 1.00 94.50 99 ILE A CA 1
ATOM 812 C C . ILE A 1 99 ? 12.909 3.519 -7.340 1.00 94.50 99 ILE A C 1
ATOM 814 O O . ILE A 1 99 ? 12.034 2.745 -7.716 1.00 94.50 99 ILE A O 1
ATOM 818 N N . GLU A 1 100 ? 12.815 4.835 -7.520 1.00 96.00 100 GLU A N 1
ATOM 819 C CA . GLU A 1 100 ? 11.640 5.489 -8.091 1.00 96.00 100 GLU A CA 1
ATOM 820 C C . GLU A 1 100 ? 11.310 4.959 -9.494 1.00 96.00 100 GLU A C 1
ATOM 822 O O . GLU A 1 100 ? 10.158 4.636 -9.794 1.00 96.00 100 GLU A O 1
ATOM 827 N N . ARG A 1 101 ? 12.321 4.819 -10.360 1.00 96.69 101 ARG A N 1
ATOM 828 C CA . ARG A 1 101 ? 12.145 4.285 -11.721 1.00 96.69 101 ARG A CA 1
ATOM 829 C C . ARG A 1 101 ? 11.818 2.797 -11.724 1.00 96.69 101 ARG A C 1
ATOM 831 O O . ARG A 1 101 ? 11.046 2.342 -12.568 1.00 96.69 101 ARG A O 1
ATOM 838 N N . MET A 1 102 ? 12.416 2.035 -10.815 1.00 96.25 102 MET A N 1
ATOM 839 C CA . MET A 1 102 ? 12.154 0.609 -10.660 1.00 96.25 102 MET A CA 1
ATOM 840 C C . MET A 1 102 ? 10.718 0.362 -10.193 1.00 96.25 102 MET A C 1
ATOM 842 O O . MET A 1 102 ? 9.993 -0.381 -10.854 1.00 96.25 102 MET A O 1
ATOM 846 N N . ILE A 1 103 ? 10.291 1.016 -9.110 1.00 96.69 103 ILE A N 1
ATOM 847 C CA . ILE A 1 103 ? 8.944 0.871 -8.550 1.00 96.69 103 ILE A CA 1
ATOM 848 C C . ILE A 1 103 ? 7.898 1.314 -9.569 1.00 96.69 103 ILE A C 1
ATOM 850 O O . ILE A 1 103 ? 6.921 0.598 -9.748 1.00 96.69 103 ILE A O 1
ATOM 854 N N . MET A 1 104 ? 8.129 2.386 -10.333 1.00 97.44 104 MET A N 1
ATOM 855 C CA . MET A 1 104 ? 7.195 2.812 -11.381 1.00 97.44 104 MET A CA 1
ATOM 856 C C . MET A 1 104 ? 6.919 1.691 -12.394 1.00 97.44 104 MET A C 1
ATOM 858 O O . MET A 1 104 ? 5.765 1.428 -12.736 1.00 97.44 104 MET A O 1
ATOM 862 N N . ARG A 1 105 ? 7.966 0.993 -12.858 1.00 97.19 105 ARG A N 1
ATOM 863 C CA . ARG A 1 105 ? 7.806 -0.146 -13.779 1.00 97.19 105 ARG A CA 1
ATOM 864 C C . ARG A 1 105 ? 7.028 -1.289 -13.133 1.00 97.19 105 ARG A C 1
ATOM 866 O O . ARG A 1 105 ? 6.150 -1.856 -13.777 1.00 97.19 105 ARG A O 1
ATOM 873 N N . LEU A 1 106 ? 7.329 -1.609 -11.874 1.00 97.50 106 LEU A N 1
ATOM 874 C CA . LEU A 1 106 ? 6.651 -2.682 -11.144 1.00 97.50 106 LEU A CA 1
ATOM 875 C C . LEU A 1 106 ? 5.188 -2.346 -10.842 1.00 97.50 106 LEU A C 1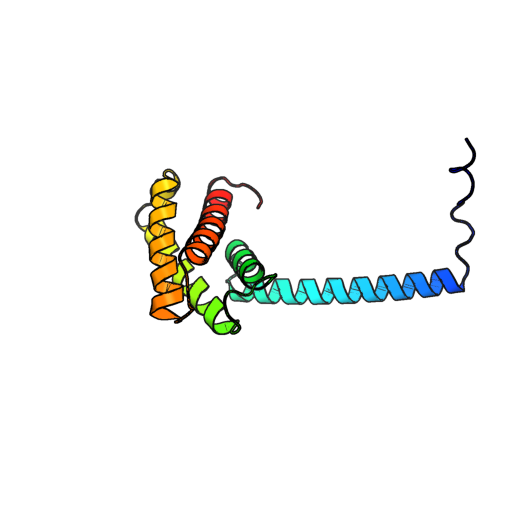
ATOM 877 O O . LEU A 1 106 ? 4.337 -3.222 -10.933 1.00 97.50 106 LEU A O 1
ATOM 881 N N . VAL A 1 107 ? 4.868 -1.085 -10.548 1.00 96.94 107 VAL A N 1
ATOM 882 C CA . VAL A 1 107 ? 3.488 -0.617 -10.379 1.00 96.94 107 VAL A CA 1
ATOM 883 C C . VAL A 1 107 ? 2.706 -0.824 -11.671 1.00 96.94 107 VAL A C 1
ATOM 885 O O . VAL A 1 107 ? 1.629 -1.411 -11.640 1.00 96.94 107 VAL A O 1
ATOM 888 N N . ILE A 1 108 ? 3.250 -0.413 -12.818 1.00 96.62 108 ILE A N 1
ATOM 889 C CA . ILE A 1 108 ? 2.582 -0.626 -14.109 1.00 96.62 108 ILE A CA 1
ATOM 890 C C . ILE A 1 108 ? 2.379 -2.125 -14.373 1.00 96.62 108 ILE A C 1
ATOM 892 O O . ILE A 1 108 ? 1.280 -2.535 -14.742 1.00 96.62 108 ILE A O 1
ATOM 896 N N . ASP A 1 109 ? 3.396 -2.956 -14.143 1.00 97.81 109 ASP A N 1
ATOM 897 C CA . ASP A 1 109 ? 3.281 -4.401 -14.352 1.00 97.81 1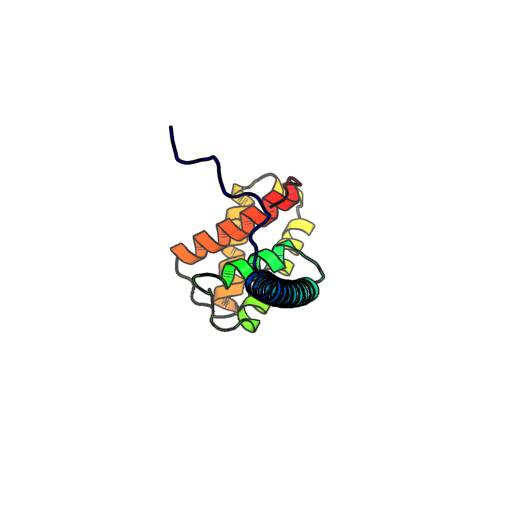09 ASP A CA 1
ATOM 898 C C . ASP A 1 109 ? 2.209 -5.043 -13.456 1.00 97.81 109 ASP A C 1
ATOM 900 O O . ASP A 1 109 ? 1.288 -5.705 -13.934 1.00 97.81 109 ASP A O 1
ATOM 904 N N . GLN A 1 110 ? 2.287 -4.811 -12.148 1.00 97.75 110 GLN A N 1
ATOM 905 C CA . GLN A 1 110 ? 1.445 -5.506 -11.176 1.00 97.75 110 GLN A CA 1
ATOM 906 C C . GLN A 1 110 ? 0.007 -4.989 -11.194 1.00 97.75 110 GLN A C 1
ATOM 908 O O . GLN A 1 110 ? -0.936 -5.775 -11.204 1.00 97.75 110 GLN A O 1
ATOM 913 N N . PHE A 1 111 ? -0.183 -3.673 -11.256 1.00 96.50 111 PHE A N 1
ATOM 914 C CA . PHE A 1 111 ? -1.513 -3.081 -11.170 1.00 96.50 111 PHE A CA 1
ATOM 915 C C . PHE A 1 111 ? -2.203 -3.105 -12.530 1.00 96.50 111 PHE A C 1
ATOM 917 O O . PHE A 1 111 ? -3.311 -3.624 -12.645 1.00 96.50 111 PHE A O 1
ATOM 924 N N . LYS A 1 112 ? -1.548 -2.587 -13.575 1.00 95.31 112 LYS A N 1
ATOM 925 C CA . LYS A 1 112 ? -2.170 -2.450 -14.895 1.00 95.31 112 LYS A CA 1
ATOM 926 C C . LYS A 1 112 ? -2.123 -3.749 -15.691 1.00 95.31 112 LYS A C 1
ATOM 928 O O . LYS A 1 112 ? -3.164 -4.189 -16.163 1.00 95.31 112 LYS A O 1
ATOM 933 N N . ASN A 1 113 ? -0.959 -4.384 -15.832 1.00 96.50 113 ASN A N 1
ATOM 934 C CA . ASN A 1 113 ? -0.842 -5.544 -16.724 1.00 96.50 113 ASN A CA 1
ATOM 935 C C . ASN A 1 113 ? -1.402 -6.831 -16.099 1.00 96.50 113 ASN A C 1
ATOM 937 O O . ASN A 1 113 ? -2.088 -7.588 -16.780 1.00 96.50 113 ASN A O 1
ATOM 941 N N . LYS A 1 114 ? -1.135 -7.091 -14.813 1.00 96.81 114 LYS A N 1
ATOM 942 C CA . LYS A 1 114 ? -1.583 -8.328 -14.150 1.00 96.81 114 LYS A CA 1
ATOM 943 C C . LYS A 1 114 ? -2.990 -8.217 -13.576 1.00 96.81 114 LYS A C 1
ATOM 945 O O . LYS A 1 114 ? -3.830 -9.056 -13.878 1.00 96.81 114 LYS A O 1
ATOM 950 N N . GLN A 1 115 ? -3.263 -7.174 -12.791 1.00 96.44 115 GLN A N 1
ATOM 951 C CA . GLN A 1 115 ? -4.561 -7.017 -12.116 1.00 96.44 115 GLN A CA 1
ATOM 952 C C . GLN A 1 115 ? -5.599 -6.209 -12.911 1.00 96.44 115 GLN A C 1
ATOM 954 O O . GLN A 1 115 ? -6.764 -6.125 -12.504 1.00 96.44 115 GLN A O 1
ATOM 959 N N . GLN A 1 116 ? -5.211 -5.666 -14.073 1.00 95.81 116 GLN A N 1
ATOM 960 C CA . GLN A 1 116 ? -6.100 -4.917 -14.970 1.00 95.81 116 GLN A CA 1
ATOM 961 C C . GLN A 1 116 ? -6.761 -3.723 -14.263 1.00 95.81 116 GLN A C 1
ATOM 963 O O . GLN A 1 116 ? -7.928 -3.405 -14.493 1.00 95.81 116 GLN A O 1
ATOM 968 N N . ILE A 1 117 ? -6.015 -3.080 -13.361 1.00 94.69 117 ILE A N 1
ATOM 969 C CA . ILE A 1 117 ? -6.401 -1.835 -12.701 1.00 94.69 117 ILE A CA 1
ATOM 970 C C . ILE A 1 117 ? -6.045 -0.685 -13.653 1.00 94.69 117 ILE A C 1
ATOM 972 O O . ILE A 1 117 ? -4.879 -0.555 -14.044 1.00 94.69 117 ILE A O 1
ATOM 976 N N . PRO A 1 118 ? -7.014 0.152 -14.061 1.00 91.69 118 PRO A N 1
ATOM 977 C CA . PRO A 1 118 ? -6.737 1.257 -14.962 1.00 91.69 118 PRO A CA 1
ATOM 978 C C . PRO A 1 118 ? -5.849 2.290 -14.264 1.00 91.69 118 PRO A C 1
ATOM 980 O O . PRO A 1 118 ? -6.195 2.826 -13.217 1.00 91.69 118 PRO A O 1
ATOM 983 N N . LEU A 1 119 ? -4.697 2.578 -14.869 1.00 92.31 119 LEU A N 1
ATOM 984 C CA . LEU A 1 119 ? -3.766 3.592 -14.391 1.00 92.31 119 LEU A CA 1
ATOM 985 C C . LEU A 1 119 ? -3.522 4.637 -15.477 1.00 92.31 119 LEU A C 1
ATOM 987 O O . LEU A 1 119 ? -3.019 4.313 -16.560 1.00 92.31 119 LEU A O 1
ATOM 991 N N . ASP A 1 120 ? -3.832 5.893 -15.162 1.00 93.06 120 ASP A N 1
ATOM 992 C CA . ASP A 1 120 ? -3.356 7.047 -15.919 1.00 93.06 120 ASP A CA 1
ATOM 993 C C . ASP A 1 120 ? -1.977 7.509 -15.406 1.00 93.06 120 ASP A C 1
ATOM 995 O O . ASP A 1 120 ? -1.432 6.994 -14.421 1.00 93.06 120 ASP A O 1
ATOM 999 N N . ALA A 1 121 ? -1.368 8.476 -16.095 1.00 92.88 121 ALA A N 1
ATOM 1000 C CA . ALA A 1 121 ? -0.026 8.945 -15.754 1.00 92.88 121 ALA A CA 1
ATOM 1001 C C . ALA A 1 121 ? 0.038 9.636 -14.378 1.00 92.88 121 ALA A C 1
ATOM 1003 O O . ALA A 1 121 ? 1.033 9.491 -13.663 1.00 92.88 121 ALA A O 1
ATOM 1004 N N . ALA A 1 122 ? -1.003 10.383 -14.001 1.00 93.44 122 ALA A N 1
ATOM 1005 C CA . ALA A 1 122 ? -1.046 11.115 -12.737 1.00 93.44 122 ALA A CA 1
ATOM 1006 C C . ALA A 1 122 ? -1.182 10.154 -11.547 1.00 93.44 122 ALA A C 1
ATOM 1008 O O . ALA A 1 122 ? -0.421 10.235 -10.580 1.00 93.44 122 ALA A O 1
ATOM 1009 N N . THR A 1 123 ? -2.088 9.188 -11.660 1.00 92.31 123 THR A N 1
ATOM 1010 C CA . THR A 1 123 ? -2.343 8.131 -10.681 1.00 92.31 123 THR A CA 1
ATOM 1011 C C . THR A 1 123 ? -1.122 7.237 -10.525 1.00 92.31 123 THR A C 1
ATOM 1013 O O . THR A 1 123 ? -0.692 6.993 -9.399 1.00 92.31 123 THR A O 1
ATOM 1016 N N . SER A 1 124 ? -0.482 6.840 -11.632 1.00 94.00 124 SER A N 1
ATOM 1017 C CA . SER A 1 124 ? 0.761 6.053 -11.589 1.00 94.00 124 SER A CA 1
ATOM 1018 C C . SER A 1 124 ? 1.866 6.772 -10.810 1.00 94.00 124 SER A C 1
ATOM 1020 O O . SER A 1 124 ? 2.495 6.178 -9.937 1.00 94.00 124 SER A O 1
ATOM 1022 N N . LYS A 1 125 ? 2.073 8.074 -11.064 1.00 94.50 125 LYS A N 1
ATOM 1023 C CA . LYS A 1 125 ? 3.049 8.896 -10.325 1.00 94.50 125 LYS A CA 1
ATOM 1024 C C . LYS A 1 125 ? 2.710 9.022 -8.846 1.00 94.50 125 LYS A C 1
ATOM 1026 O O . LYS A 1 125 ? 3.599 8.881 -8.010 1.00 94.50 125 LYS A O 1
ATOM 1031 N N . ARG A 1 126 ? 1.436 9.246 -8.520 1.00 94.00 126 ARG A N 1
ATOM 1032 C CA . ARG A 1 126 ? 0.965 9.324 -7.133 1.00 94.00 126 ARG A CA 1
ATOM 1033 C C . ARG A 1 126 ? 1.248 8.026 -6.378 1.00 94.00 126 ARG A C 1
ATOM 1035 O O . ARG A 1 126 ? 1.816 8.074 -5.292 1.00 94.00 126 ARG A O 1
ATOM 1042 N N . ILE A 1 127 ? 0.876 6.882 -6.951 1.00 93.88 127 ILE A N 1
ATOM 1043 C CA . ILE A 1 127 ? 1.083 5.560 -6.344 1.00 93.88 127 ILE A CA 1
ATOM 1044 C C . ILE A 1 127 ? 2.571 5.278 -6.171 1.00 93.88 127 ILE A C 1
ATOM 1046 O O . ILE A 1 127 ? 2.996 4.895 -5.084 1.00 93.88 127 ILE A O 1
ATOM 1050 N N . ASN A 1 128 ? 3.365 5.529 -7.214 1.00 95.62 128 ASN A N 1
ATOM 1051 C CA . ASN A 1 128 ? 4.809 5.361 -7.157 1.00 95.62 128 ASN A CA 1
ATOM 1052 C C . ASN A 1 128 ? 5.424 6.159 -6.001 1.00 95.62 128 ASN A C 1
ATOM 1054 O O . ASN A 1 128 ? 6.140 5.592 -5.185 1.00 95.62 128 ASN A O 1
ATOM 1058 N N . GLY A 1 129 ? 5.078 7.444 -5.872 1.00 95.12 129 GLY A N 1
ATOM 1059 C CA . GLY A 1 129 ? 5.571 8.288 -4.783 1.00 95.12 129 GLY A CA 1
ATOM 1060 C C . GLY A 1 129 ? 5.167 7.788 -3.392 1.00 95.12 129 GLY A C 1
ATOM 1061 O O . GLY A 1 129 ? 5.977 7.844 -2.471 1.00 95.12 129 GLY A O 1
ATOM 1062 N N . LEU A 1 130 ? 3.949 7.256 -3.229 1.00 94.81 130 LEU A N 1
ATOM 1063 C CA . LEU A 1 130 ? 3.511 6.662 -1.959 1.00 94.81 130 LEU A CA 1
ATOM 1064 C C . LEU A 1 130 ? 4.351 5.436 -1.590 1.00 94.81 130 LEU A C 1
ATOM 1066 O O . LEU A 1 130 ? 4.823 5.336 -0.462 1.00 94.81 130 LEU A O 1
ATOM 1070 N N . ILE A 1 131 ? 4.560 4.527 -2.541 1.00 94.94 131 ILE A N 1
ATOM 1071 C CA . ILE A 1 131 ? 5.312 3.291 -2.304 1.00 94.94 131 ILE A CA 1
ATOM 1072 C C . ILE A 1 131 ? 6.787 3.606 -2.046 1.00 94.94 131 ILE A C 1
ATOM 1074 O O . ILE A 1 131 ? 7.341 3.128 -1.060 1.00 94.94 131 ILE A O 1
ATOM 1078 N N . VAL A 1 132 ? 7.413 4.434 -2.890 1.00 95.19 132 VAL A N 1
ATOM 1079 C CA . VAL A 1 132 ? 8.809 4.865 -2.713 1.00 95.19 132 VAL A CA 1
ATOM 1080 C C . VAL A 1 132 ? 8.989 5.475 -1.328 1.00 95.19 132 VAL A C 1
ATOM 1082 O O . VAL A 1 132 ? 9.888 5.069 -0.600 1.00 95.19 132 VAL A O 1
ATOM 1085 N N . LYS A 1 133 ? 8.095 6.383 -0.918 1.00 94.44 133 LYS A N 1
ATOM 1086 C CA . LYS A 1 133 ? 8.158 7.007 0.406 1.00 94.44 133 LYS A CA 1
ATOM 1087 C C . LYS A 1 133 ? 8.140 5.977 1.535 1.00 94.44 133 LYS A C 1
ATOM 1089 O O . LYS A 1 133 ? 8.923 6.109 2.468 1.00 94.44 133 LYS A O 1
ATOM 1094 N N . GLU A 1 134 ? 7.275 4.969 1.464 1.00 94.31 134 GLU A N 1
ATOM 1095 C CA . GLU A 1 134 ? 7.225 3.917 2.483 1.00 94.31 134 GLU A CA 1
ATOM 1096 C C . GLU A 1 134 ? 8.523 3.098 2.541 1.00 94.31 134 GLU A C 1
ATOM 1098 O O . GLU A 1 134 ? 9.047 2.871 3.629 1.00 94.31 134 GLU A O 1
ATOM 1103 N N . TYR A 1 135 ? 9.080 2.712 1.389 1.00 92.56 135 TYR A N 1
ATOM 1104 C CA . TYR A 1 135 ? 10.352 1.983 1.331 1.00 92.56 135 TYR A CA 1
ATOM 1105 C C . TYR A 1 135 ? 11.528 2.812 1.860 1.00 92.56 135 TYR A C 1
ATOM 1107 O O . TYR A 1 135 ? 12.341 2.305 2.629 1.00 92.56 135 TYR A O 1
ATOM 1115 N N . MET A 1 136 ? 11.610 4.094 1.497 1.00 92.62 136 MET A N 1
ATOM 1116 C CA . MET A 1 136 ? 12.682 4.968 1.981 1.00 92.62 136 MET A CA 1
ATOM 1117 C C . MET A 1 136 ? 12.525 5.275 3.473 1.00 92.62 136 MET A C 1
ATOM 1119 O O . MET A 1 136 ? 13.516 5.328 4.197 1.00 92.62 136 MET A O 1
ATOM 1123 N N . ASN A 1 137 ? 11.294 5.446 3.965 1.00 93.19 137 ASN A N 1
ATOM 1124 C CA . ASN A 1 137 ? 11.044 5.625 5.393 1.00 93.19 137 ASN A CA 1
ATOM 1125 C C . ASN A 1 137 ? 11.509 4.407 6.197 1.00 93.19 137 ASN A C 1
ATOM 1127 O O . ASN A 1 137 ? 12.234 4.578 7.172 1.00 93.19 137 ASN A O 1
ATOM 1131 N N . GLU A 1 138 ? 11.160 3.198 5.756 1.00 90.62 138 GLU A N 1
ATOM 1132 C CA . GLU A 1 138 ? 11.616 1.955 6.381 1.00 90.62 138 GLU A CA 1
ATOM 1133 C C . GLU A 1 138 ? 13.146 1.827 6.340 1.00 90.62 138 GLU A C 1
ATOM 1135 O O . GLU A 1 138 ? 13.767 1.579 7.372 1.00 90.62 138 GLU A O 1
ATOM 1140 N N . PHE A 1 139 ? 13.770 2.094 5.186 1.00 91.75 139 PHE A N 1
ATOM 1141 C CA . PHE A 1 139 ? 15.226 2.038 5.017 1.00 91.75 139 PHE A CA 1
ATOM 1142 C C . PHE A 1 139 ? 15.978 3.010 5.938 1.00 91.75 139 PHE A C 1
ATOM 1144 O O . PHE A 1 139 ? 16.988 2.648 6.537 1.00 91.75 139 PHE A O 1
ATOM 1151 N N . TYR A 1 140 ? 15.477 4.238 6.092 1.00 92.06 140 TYR A N 1
ATOM 1152 C CA . TYR A 1 140 ? 16.078 5.239 6.977 1.00 92.06 140 TYR A CA 1
ATOM 1153 C C . TYR A 1 140 ? 15.642 5.110 8.446 1.00 92.06 140 TYR A C 1
ATOM 1155 O O . TYR A 1 140 ? 16.014 5.962 9.255 1.00 92.06 140 TYR A O 1
ATOM 1163 N N . GLY A 1 141 ? 14.831 4.106 8.800 1.00 89.12 141 GLY A N 1
ATOM 1164 C CA . GLY A 1 141 ? 14.287 3.943 10.151 1.00 89.12 141 GLY A CA 1
ATOM 1165 C C . GLY A 1 141 ? 13.375 5.096 10.591 1.00 89.12 141 GLY A C 1
ATOM 1166 O O . GLY A 1 141 ? 13.243 5.372 11.783 1.00 89.12 141 GLY A O 1
ATOM 1167 N N . ARG A 1 142 ? 12.767 5.813 9.639 1.00 87.75 142 ARG A N 1
ATOM 1168 C CA . ARG A 1 142 ? 11.823 6.900 9.913 1.00 87.75 142 ARG A CA 1
ATOM 1169 C C . ARG A 1 142 ? 10.454 6.294 10.182 1.00 87.75 142 ARG A C 1
ATOM 1171 O O . ARG A 1 142 ? 9.922 5.558 9.355 1.00 87.75 142 ARG A O 1
ATOM 1178 N N . VAL A 1 143 ? 9.863 6.644 11.319 1.00 63.22 143 VAL A N 1
ATOM 1179 C CA . VAL A 1 143 ? 8.459 6.322 11.590 1.00 63.22 143 VAL A CA 1
ATOM 1180 C C . VAL A 1 143 ? 7.605 7.123 10.600 1.00 63.22 143 VAL A C 1
ATOM 1182 O O . VAL A 1 143 ? 7.733 8.348 10.533 1.00 63.22 143 VAL A O 1
ATOM 1185 N N . ALA A 1 144 ? 6.823 6.418 9.778 1.00 57.09 144 ALA A N 1
ATOM 1186 C CA . ALA A 1 144 ? 5.926 6.997 8.776 1.00 57.09 144 ALA A CA 1
ATOM 1187 C C . ALA A 1 144 ? 4.646 7.561 9.405 1.00 57.09 144 ALA A C 1
ATOM 1189 O O . ALA A 1 144 ? 4.128 6.927 10.353 1.00 57.09 144 ALA A O 1
#

Secondary structure (DSSP, 8-state):
--SSS---TT---HHHHHHHHHHHHHHHHHHHHHHHHHHHHHHHTTT-HHHHHHHHHHHSSS-S-S-HHHHHHHHHHHHHHHHHHHHH-GGGGG-HHHHHHHHHHHHIIIIIIIT-----HHHHHHHHHHHHHHHHHHHTT---